Protein AF-A0A2V7HLS7-F1 (afdb_monomer_lite)

pLDDT: mean 84.17, std 11.52, range [52.03, 98.25]

Sequence (167 aa):
EAYRDQQREIRSIQEFIERQLRVAARIQAGPKRGRDFHGRIARKVAKRAKAGRKRLEQMEKIARPRDDVSVRAAFDPARRSGHDVIVAHGISKRYGARTLFADLDLFVRSGNRLAVVGRNGAGKTTLLRVLLGRESPDTGTARLGANVTPGYLAQEHESLDVRRTVL

Foldseek 3Di:
DVLVVVVVVLVVLVVLLVVLQVVLVVLVPDDPDDVPPSVVSSVVSNVSSVVSVVVSVPDDHDDDPDPPDPPPDDDDPDDDFDQWFKFWAQFWADDDPGTLDGGDTDTDGPPDDDDDDDDPPSCPLVVVCCLVVVDPTPDTHMDTGGPHDDDDDDPDCPPPDPPDDSD

Structure (mmCIF, N/CA/C/O backbone):
data_AF-A0A2V7HLS7-F1
#
_entry.id   AF-A0A2V7HLS7-F1
#
loop_
_atom_site.group_PDB
_atom_site.id
_atom_site.type_symbol
_atom_site.label_atom_id
_atom_site.label_alt_id
_atom_site.label_comp_id
_atom_site.label_asym_id
_atom_site.label_entity_id
_atom_site.label_seq_id
_atom_site.pdbx_PDB_ins_code
_atom_site.Cartn_x
_atom_site.Cartn_y
_atom_site.Cartn_z
_atom_site.occupancy
_atom_site.B_iso_or_equiv
_atom_site.auth_seq_id
_atom_site.auth_comp_id
_atom_site.auth_asym_id
_atom_site.auth_atom_id
_atom_site.pdbx_PDB_model_num
ATOM 1 N N . GLU A 1 1 ? 25.178 9.180 -14.788 1.00 72.50 1 GLU A N 1
ATOM 2 C CA . GLU A 1 1 ? 25.080 10.405 -15.613 1.00 72.50 1 GLU A CA 1
ATOM 3 C C . GLU A 1 1 ? 25.778 10.228 -16.963 1.00 72.50 1 GLU A C 1
ATOM 5 O O . GLU A 1 1 ? 25.077 10.123 -17.962 1.00 72.50 1 GLU A O 1
ATOM 10 N N . ALA A 1 2 ? 27.089 9.959 -16.977 1.00 81.06 2 ALA A N 1
ATOM 11 C CA . ALA A 1 2 ? 27.904 9.748 -18.185 1.00 81.06 2 ALA A CA 1
ATOM 12 C C . ALA A 1 2 ? 27.335 8.774 -19.247 1.00 81.06 2 ALA A C 1
ATOM 14 O O . ALA A 1 2 ? 27.385 9.066 -20.439 1.00 81.06 2 ALA A O 1
ATOM 15 N N . TYR A 1 3 ? 26.729 7.643 -18.851 1.00 81.88 3 TYR A N 1
ATOM 16 C CA . TYR A 1 3 ? 26.088 6.723 -19.809 1.00 81.88 3 TYR A CA 1
ATOM 17 C C . TYR A 1 3 ? 24.926 7.381 -20.571 1.00 81.88 3 TYR A C 1
ATOM 19 O O . TYR A 1 3 ? 24.790 7.199 -21.777 1.00 81.88 3 TYR A O 1
ATOM 27 N N . ARG A 1 4 ? 24.091 8.180 -19.889 1.00 80.88 4 ARG A N 1
ATOM 28 C CA . ARG A 1 4 ? 22.951 8.867 -20.523 1.00 80.88 4 ARG A CA 1
ATOM 29 C C . ARG A 1 4 ? 23.429 9.935 -21.502 1.00 80.88 4 ARG A C 1
ATOM 31 O O . ARG A 1 4 ? 22.819 10.103 -22.555 1.00 80.88 4 ARG A O 1
ATOM 38 N N . ASP A 1 5 ? 24.515 10.623 -21.175 1.00 85.75 5 ASP A N 1
ATOM 39 C CA . ASP A 1 5 ? 25.100 11.649 -22.040 1.00 85.75 5 ASP A CA 1
ATOM 40 C C . ASP A 1 5 ? 25.727 11.032 -23.286 1.00 85.75 5 ASP A C 1
ATOM 42 O O . ASP A 1 5 ? 25.447 11.481 -24.398 1.00 85.75 5 ASP A O 1
ATOM 46 N N . GLN A 1 6 ? 26.432 9.907 -23.134 1.00 83.81 6 GLN A N 1
ATOM 47 C CA . GLN A 1 6 ? 26.934 9.153 -24.277 1.00 83.81 6 GLN A CA 1
ATOM 48 C C . GLN A 1 6 ? 25.799 8.629 -25.173 1.00 83.81 6 GLN A C 1
ATOM 50 O O . GLN A 1 6 ? 25.903 8.696 -26.396 1.00 83.81 6 GLN A O 1
ATOM 55 N N . GLN A 1 7 ? 24.687 8.146 -24.606 1.00 84.31 7 GLN A N 1
ATOM 56 C CA . GLN A 1 7 ? 23.529 7.716 -25.404 1.00 84.31 7 GLN A CA 1
ATOM 57 C C . GLN A 1 7 ? 22.893 8.877 -26.188 1.00 84.31 7 GLN A C 1
ATOM 59 O O . GLN A 1 7 ? 22.445 8.681 -27.319 1.00 84.31 7 GLN A O 1
ATOM 64 N N . ARG A 1 8 ? 22.881 10.093 -25.623 1.00 87.00 8 ARG A N 1
ATOM 65 C CA . ARG A 1 8 ? 22.435 11.306 -26.328 1.00 87.00 8 ARG A CA 1
ATOM 66 C C . ARG A 1 8 ? 23.378 11.674 -27.477 1.00 87.00 8 ARG A C 1
ATOM 68 O O . ARG A 1 8 ? 22.902 12.006 -28.562 1.00 87.00 8 ARG A O 1
ATOM 75 N N . GLU A 1 9 ? 24.690 11.563 -27.275 1.00 86.38 9 GLU A N 1
ATOM 76 C CA . GLU A 1 9 ? 25.682 11.815 -28.328 1.00 86.38 9 GLU A CA 1
ATOM 77 C C . GLU A 1 9 ? 25.613 10.771 -29.454 1.00 86.38 9 GLU A C 1
ATOM 79 O O . GLU A 1 9 ? 25.572 11.130 -30.629 1.00 86.38 9 GLU A O 1
ATOM 84 N N . ILE A 1 10 ? 25.509 9.482 -29.119 1.00 87.81 10 ILE A N 1
ATOM 85 C CA . ILE A 1 10 ? 25.351 8.403 -30.105 1.00 87.81 10 ILE A CA 1
ATOM 86 C C . ILE A 1 10 ? 24.104 8.637 -30.961 1.00 87.81 10 ILE A C 1
ATOM 88 O O . ILE A 1 10 ? 24.175 8.559 -32.191 1.00 87.81 10 ILE A O 1
ATOM 92 N N . ARG A 1 11 ? 22.976 8.972 -30.324 1.00 88.88 11 ARG A N 1
ATOM 93 C CA . ARG A 1 11 ? 21.718 9.248 -31.023 1.00 88.88 11 ARG A CA 1
ATOM 94 C C . ARG A 1 11 ? 21.851 10.438 -31.973 1.00 88.88 11 ARG A C 1
ATOM 96 O O . ARG A 1 11 ? 21.435 10.338 -33.124 1.00 88.88 11 ARG A O 1
ATOM 103 N N . SER A 1 12 ? 22.479 11.532 -31.539 1.00 88.31 12 SER A N 1
ATOM 104 C CA . SER A 1 12 ? 22.644 12.720 -32.387 1.00 88.31 12 SER A CA 1
ATOM 105 C C . SER A 1 12 ? 23.530 12.452 -33.612 1.00 88.31 12 SER A C 1
ATOM 107 O O . SER A 1 12 ? 23.221 12.902 -34.718 1.00 88.31 12 SER A O 1
ATOM 109 N N . ILE A 1 13 ? 24.594 11.655 -33.453 1.00 86.12 13 ILE A N 1
ATOM 110 C CA . ILE A 1 13 ? 25.467 11.236 -34.557 1.00 86.12 13 ILE A CA 1
ATOM 111 C C . ILE A 1 13 ? 24.704 10.337 -35.540 1.00 86.12 13 ILE A C 1
ATOM 113 O O . ILE A 1 13 ? 24.827 10.520 -36.754 1.00 86.12 13 ILE A O 1
ATOM 117 N N . GLN A 1 14 ? 23.892 9.397 -35.048 1.00 87.12 14 GLN A N 1
ATOM 118 C CA . GLN A 1 14 ? 23.062 8.528 -35.889 1.00 87.12 14 GLN A CA 1
ATOM 119 C C . GLN A 1 14 ? 22.029 9.326 -36.694 1.00 87.12 14 GLN A C 1
ATOM 121 O O . GLN A 1 14 ? 21.969 9.187 -37.917 1.00 87.12 14 GLN A O 1
ATOM 126 N N . GLU A 1 15 ? 21.291 10.227 -36.044 1.00 89.31 15 GLU A N 1
ATOM 127 C CA . GLU A 1 15 ? 20.324 11.113 -36.702 1.00 89.31 15 GLU A CA 1
ATOM 128 C C . GLU A 1 15 ? 20.991 12.003 -37.762 1.00 89.31 15 GLU A C 1
ATOM 130 O O . GLU A 1 15 ? 20.442 12.225 -38.848 1.00 89.31 15 GLU A O 1
ATOM 135 N N . PHE A 1 16 ? 22.203 12.497 -37.486 1.00 88.25 16 PHE A N 1
ATOM 136 C CA . PHE A 1 16 ? 22.990 13.251 -38.456 1.00 88.25 16 PHE A CA 1
ATOM 137 C C . PHE A 1 16 ? 23.354 12.400 -39.682 1.00 88.25 16 PHE A C 1
ATOM 139 O O . PHE A 1 16 ? 23.167 12.855 -40.815 1.00 88.25 16 PHE A O 1
ATOM 146 N N . ILE A 1 17 ? 23.840 11.170 -39.482 1.00 87.12 17 ILE A N 1
ATOM 147 C CA . ILE A 1 17 ? 24.188 10.240 -40.567 1.00 87.12 17 ILE A CA 1
ATOM 148 C C . ILE A 1 17 ? 22.960 9.946 -41.430 1.00 87.12 17 ILE A C 1
ATOM 150 O O . ILE A 1 17 ? 23.030 10.088 -42.654 1.00 87.12 17 ILE A O 1
ATOM 154 N N . GLU A 1 18 ? 21.831 9.592 -40.814 1.00 86.19 18 GLU A N 1
ATOM 155 C CA . GLU A 1 18 ? 20.581 9.315 -41.527 1.00 86.19 18 GLU A CA 1
ATOM 156 C C . GLU A 1 18 ? 20.105 10.521 -42.336 1.00 86.19 18 GLU A C 1
ATOM 158 O O . GLU A 1 18 ? 19.736 10.388 -43.507 1.00 86.19 18 GLU A O 1
ATOM 163 N N . ARG A 1 19 ? 20.176 11.723 -41.751 1.00 87.50 19 ARG A N 1
ATOM 164 C CA . ARG A 1 19 ? 19.826 12.969 -42.439 1.00 87.50 19 ARG A CA 1
ATOM 165 C C . ARG A 1 19 ? 20.703 13.190 -43.670 1.00 87.50 19 ARG A C 1
ATOM 167 O O . ARG A 1 19 ? 20.176 13.515 -44.733 1.00 87.50 19 ARG A O 1
ATOM 174 N N . GLN A 1 20 ? 22.018 12.994 -43.556 1.00 84.88 20 GLN A N 1
ATOM 175 C CA . GLN A 1 20 ? 22.932 13.134 -44.694 1.00 84.88 20 GLN A CA 1
ATOM 176 C C . GLN A 1 20 ? 22.648 12.083 -45.780 1.00 84.88 20 GLN A C 1
ATOM 178 O O . GLN A 1 20 ? 22.580 12.431 -46.958 1.00 84.88 20 GLN A O 1
ATOM 183 N N . LEU A 1 21 ? 22.417 10.819 -45.416 1.00 84.00 21 LEU A N 1
ATOM 184 C CA . LEU A 1 21 ? 22.099 9.760 -46.383 1.00 84.00 21 LEU A CA 1
ATOM 185 C C . LEU A 1 21 ? 20.786 10.031 -47.125 1.00 84.00 21 LEU A C 1
ATOM 187 O O . LEU A 1 21 ? 20.734 9.904 -48.348 1.00 84.00 21 LEU A O 1
ATOM 191 N N . ARG A 1 22 ? 19.749 10.489 -46.414 1.00 86.25 22 ARG A N 1
ATOM 192 C CA . ARG A 1 22 ? 18.462 10.862 -47.015 1.00 86.25 22 ARG A CA 1
ATOM 193 C C . ARG A 1 22 ? 18.611 12.010 -48.015 1.00 86.25 22 ARG A C 1
ATOM 195 O O . ARG A 1 22 ? 18.010 11.974 -49.087 1.00 86.25 22 ARG A O 1
ATOM 202 N N . VAL A 1 23 ? 19.426 13.016 -47.691 1.00 83.94 23 VAL A N 1
ATOM 203 C CA . VAL A 1 23 ? 19.735 14.126 -48.607 1.00 83.94 23 VAL A CA 1
ATOM 204 C C . VAL A 1 23 ? 20.501 13.627 -49.835 1.00 83.94 23 VAL A C 1
ATOM 206 O O . VAL A 1 23 ? 20.139 13.979 -50.954 1.00 83.94 23 VAL A O 1
ATOM 209 N N . ALA A 1 24 ? 21.510 12.769 -49.657 1.00 80.44 24 ALA A N 1
ATOM 210 C CA . ALA A 1 24 ? 22.265 12.202 -50.774 1.00 80.44 24 ALA A CA 1
ATOM 211 C C . ALA A 1 24 ? 21.373 11.379 -51.723 1.00 80.44 24 ALA A C 1
ATOM 213 O O . ALA A 1 24 ? 21.471 11.548 -52.938 1.00 80.44 24 ALA A O 1
ATOM 214 N N . ALA A 1 25 ? 20.471 10.555 -51.181 1.00 82.25 25 ALA A N 1
ATOM 215 C CA . ALA A 1 25 ? 19.521 9.764 -51.964 1.00 82.25 25 ALA A CA 1
ATOM 216 C C . ALA A 1 25 ? 18.550 10.648 -52.768 1.00 82.25 25 ALA A C 1
ATOM 218 O O . ALA A 1 25 ? 18.336 10.411 -53.955 1.00 82.25 25 ALA A O 1
ATOM 219 N N . ARG A 1 26 ? 18.023 11.722 -52.160 1.00 82.50 26 ARG A N 1
ATOM 220 C CA . ARG A 1 26 ? 17.156 12.693 -52.857 1.00 82.50 26 ARG A CA 1
ATOM 221 C C . ARG A 1 26 ? 17.865 13.388 -54.017 1.00 82.50 26 ARG A C 1
ATOM 223 O O . ARG A 1 26 ? 17.276 13.551 -55.078 1.00 82.50 26 ARG A O 1
ATOM 230 N N . ILE A 1 27 ? 19.129 13.769 -53.830 1.00 78.38 27 ILE A N 1
ATOM 231 C CA . ILE A 1 27 ? 19.932 14.419 -54.878 1.00 78.38 27 ILE A CA 1
ATOM 232 C C . ILE A 1 27 ? 20.208 13.455 -56.041 1.00 78.38 27 ILE A C 1
ATOM 234 O O . ILE A 1 27 ? 20.242 13.888 -57.189 1.00 78.38 27 ILE A O 1
ATOM 238 N N . GLN A 1 28 ? 20.375 12.157 -55.767 1.00 70.81 28 GLN A N 1
ATOM 239 C CA . GLN A 1 28 ? 20.548 11.135 -56.808 1.00 70.81 28 GLN A CA 1
ATOM 240 C C . GLN A 1 28 ? 19.257 10.829 -57.583 1.00 70.81 28 GLN A C 1
ATOM 242 O O . GLN 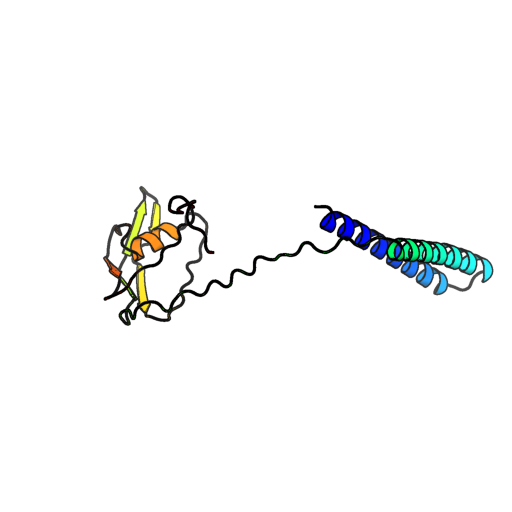A 1 28 ? 19.333 10.516 -58.768 1.00 70.81 28 GLN A O 1
ATOM 247 N N . ALA A 1 29 ? 18.091 10.928 -56.937 1.00 75.50 29 ALA A N 1
ATOM 248 C CA . ALA A 1 29 ? 16.787 10.660 -57.549 1.00 75.50 29 ALA A CA 1
ATOM 249 C C . ALA A 1 29 ? 16.196 11.848 -58.345 1.00 75.50 29 ALA A C 1
ATOM 251 O O . ALA A 1 29 ? 15.177 11.686 -59.012 1.00 75.50 29 ALA A O 1
ATOM 252 N N . GLY A 1 30 ? 16.802 13.040 -58.271 1.00 71.06 30 GLY A N 1
ATOM 253 C CA . GLY A 1 30 ? 16.343 14.245 -58.972 1.00 71.06 30 GLY A CA 1
ATOM 254 C C . GLY A 1 30 ? 16.579 14.230 -60.497 1.00 71.06 30 GLY A C 1
ATOM 255 O O . GLY A 1 30 ? 17.308 13.380 -61.014 1.00 71.06 30 GLY A O 1
ATOM 256 N N . PRO A 1 31 ? 15.980 15.177 -61.248 1.00 65.19 31 PRO A N 1
ATOM 257 C CA . PRO A 1 31 ? 16.081 15.229 -62.706 1.00 65.19 31 PRO A CA 1
ATOM 258 C C . PRO A 1 31 ? 17.539 15.352 -63.172 1.00 65.19 31 PRO A C 1
ATOM 260 O O . PRO A 1 31 ? 18.290 16.207 -62.703 1.00 65.19 31 PRO A O 1
ATOM 263 N N . LYS A 1 32 ? 17.939 14.514 -64.139 1.00 61.03 32 LYS A N 1
ATOM 264 C CA . LYS A 1 32 ? 19.312 14.405 -64.670 1.00 61.03 32 LYS A CA 1
ATOM 265 C C . LYS A 1 32 ? 19.714 15.595 -65.565 1.00 61.03 32 LYS A C 1
ATOM 267 O O . LYS A 1 32 ? 20.166 15.398 -66.690 1.00 61.03 32 LYS A O 1
ATOM 272 N N . ARG A 1 33 ? 19.579 16.840 -65.097 1.00 53.88 33 ARG A N 1
ATOM 273 C CA . ARG A 1 33 ? 20.191 18.014 -65.748 1.00 53.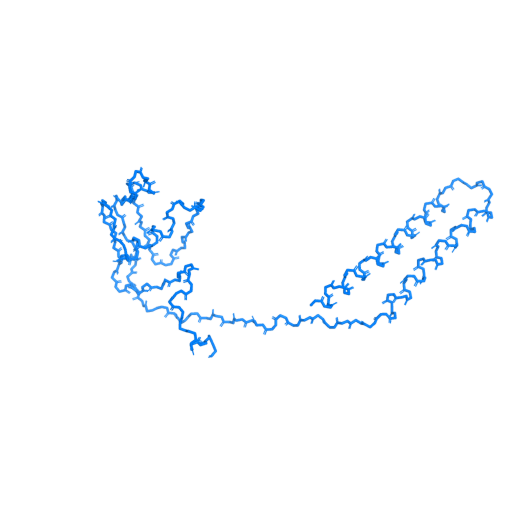88 33 ARG A CA 1
ATOM 274 C C . ARG A 1 33 ? 21.618 18.183 -65.217 1.00 53.88 33 ARG A C 1
ATOM 276 O O . ARG A 1 33 ? 21.820 18.506 -64.050 1.00 53.88 33 ARG A O 1
ATOM 283 N N . GLY A 1 34 ? 22.605 17.904 -66.071 1.00 58.75 34 GLY A N 1
ATOM 284 C CA . GLY A 1 34 ? 24.033 17.975 -65.739 1.00 58.75 34 GLY A CA 1
ATOM 285 C C . GLY A 1 34 ? 24.483 16.853 -64.795 1.00 58.75 34 GLY A C 1
ATOM 286 O O . GLY A 1 34 ? 24.487 17.020 -63.573 1.00 58.75 34 GLY A O 1
ATOM 287 N N . ARG A 1 35 ? 24.893 15.710 -65.369 1.00 56.06 35 ARG A N 1
ATOM 288 C CA . ARG A 1 35 ? 25.389 14.514 -64.648 1.00 56.06 35 ARG A CA 1
ATOM 289 C C . ARG A 1 35 ? 26.490 14.832 -63.622 1.00 56.06 35 ARG A C 1
ATOM 291 O O . ARG A 1 35 ? 26.560 14.186 -62.577 1.00 56.06 35 ARG A O 1
ATOM 298 N N . ASP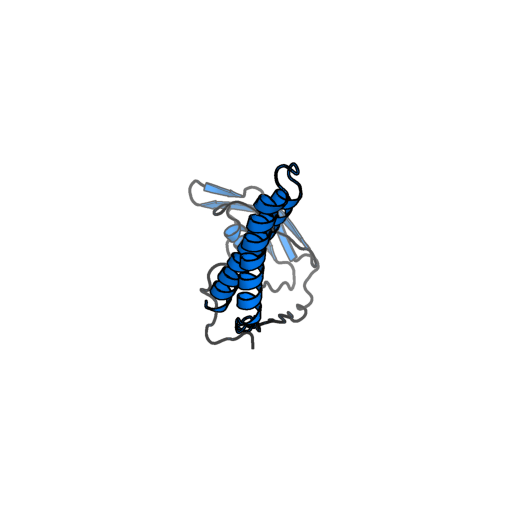 A 1 36 ? 27.299 15.857 -63.876 1.00 67.25 36 ASP A N 1
ATOM 299 C CA . ASP A 1 36 ? 28.511 16.124 -63.098 1.00 67.25 36 ASP A CA 1
ATOM 300 C C . ASP A 1 36 ? 28.280 16.962 -61.836 1.00 67.25 36 ASP A C 1
ATOM 302 O O . ASP A 1 36 ? 28.985 16.782 -60.841 1.00 67.25 36 ASP A O 1
ATOM 306 N N . PHE A 1 37 ? 27.280 17.849 -61.832 1.00 65.88 37 PHE A N 1
ATOM 307 C CA . PHE A 1 37 ? 27.023 18.744 -60.700 1.00 65.88 37 PHE A CA 1
ATOM 308 C C . PHE A 1 37 ? 26.346 18.005 -59.535 1.00 65.88 37 PHE A C 1
ATOM 310 O O . PHE A 1 37 ? 26.875 17.967 -58.420 1.00 65.88 37 PHE A O 1
ATOM 317 N N . HIS A 1 38 ? 25.237 17.314 -59.810 1.00 67.31 38 HIS A N 1
ATOM 318 C CA . HIS A 1 38 ? 24.487 16.543 -58.811 1.00 67.31 38 HIS A CA 1
ATOM 319 C C . HIS A 1 38 ? 25.322 15.392 -58.225 1.00 67.31 38 HIS A C 1
ATOM 321 O O . HIS A 1 38 ? 25.305 15.154 -57.014 1.00 67.31 38 HIS A O 1
ATOM 327 N N . GLY A 1 39 ? 26.155 14.745 -59.050 1.00 72.00 39 GLY A N 1
ATOM 328 C CA . GLY A 1 39 ? 27.081 13.705 -58.600 1.00 72.00 39 GLY A CA 1
ATOM 329 C C . GLY A 1 39 ? 28.192 14.220 -57.675 1.00 72.00 39 GLY A C 1
ATOM 330 O O . GLY A 1 39 ? 28.628 13.502 -56.772 1.00 72.00 39 GLY A O 1
ATOM 331 N N . ARG A 1 40 ? 28.669 15.462 -57.848 1.00 76.75 40 ARG A N 1
ATOM 332 C CA . ARG A 1 40 ? 29.653 16.080 -56.933 1.00 76.75 40 ARG A CA 1
ATOM 333 C C . ARG A 1 40 ? 29.031 16.402 -55.572 1.00 76.75 40 ARG A C 1
ATOM 335 O O . ARG A 1 40 ? 29.653 16.120 -54.546 1.00 76.75 40 ARG A O 1
ATOM 342 N N . ILE A 1 41 ? 27.799 16.917 -55.548 1.00 77.31 41 ILE A N 1
ATOM 343 C CA . ILE A 1 41 ? 27.089 17.223 -54.296 1.00 77.31 41 ILE A CA 1
ATOM 344 C C . ILE A 1 41 ? 26.754 15.933 -53.538 1.00 77.31 41 ILE A C 1
ATOM 346 O O . ILE A 1 41 ? 27.080 15.826 -52.354 1.00 77.31 41 ILE A O 1
ATOM 350 N N . ALA A 1 42 ? 26.204 14.920 -54.216 1.00 75.81 42 ALA A N 1
ATOM 351 C CA . ALA A 1 42 ? 25.896 13.629 -53.599 1.00 75.81 42 ALA A CA 1
ATOM 352 C C . ALA A 1 42 ? 27.145 12.973 -52.978 1.00 75.81 42 ALA A C 1
ATOM 354 O O . ALA A 1 42 ? 27.097 12.510 -51.838 1.00 75.81 42 ALA A O 1
ATOM 355 N N . ARG A 1 43 ? 28.297 13.015 -53.668 1.00 80.88 43 ARG A N 1
ATOM 356 C CA . ARG A 1 43 ? 29.582 12.527 -53.130 1.00 80.88 43 ARG A CA 1
ATOM 357 C C . ARG A 1 43 ? 30.033 13.295 -51.884 1.00 80.88 43 ARG A C 1
ATOM 359 O O . ARG A 1 43 ? 30.499 12.679 -50.926 1.00 80.88 43 ARG A O 1
ATOM 366 N N . LYS A 1 44 ? 29.876 14.623 -51.861 1.00 83.12 44 LYS A N 1
ATOM 367 C CA . LYS A 1 44 ? 30.244 15.466 -50.707 1.00 83.12 44 LYS A CA 1
ATOM 368 C C . LYS A 1 44 ? 29.373 15.165 -49.481 1.00 83.12 44 LYS A C 1
ATOM 370 O O . LYS A 1 44 ? 29.898 15.077 -48.372 1.00 83.12 44 LYS A O 1
ATOM 375 N N . VAL A 1 45 ? 28.072 14.951 -49.679 1.00 81.88 45 VAL A N 1
ATOM 376 C CA . VAL A 1 45 ? 27.120 14.581 -48.616 1.00 81.88 45 VAL A CA 1
ATOM 377 C C . VAL A 1 45 ? 27.382 13.155 -48.109 1.00 81.88 45 VAL A C 1
ATOM 379 O O . VAL A 1 45 ? 27.469 12.935 -46.901 1.00 81.88 45 VAL A O 1
ATOM 382 N N . ALA A 1 46 ? 27.631 12.198 -49.007 1.00 79.19 46 ALA A N 1
ATOM 383 C CA . ALA A 1 46 ? 27.998 10.830 -48.636 1.00 79.19 46 ALA A CA 1
ATOM 384 C C . ALA A 1 46 ? 29.319 10.768 -47.843 1.00 79.19 46 ALA A C 1
ATOM 386 O O . ALA A 1 46 ? 29.431 10.017 -46.872 1.00 79.19 46 ALA A O 1
ATOM 387 N N . LYS A 1 47 ? 30.308 11.608 -48.187 1.00 85.50 47 LYS A N 1
ATOM 388 C CA . LYS A 1 47 ? 31.571 11.722 -47.436 1.00 85.50 47 LYS A CA 1
ATOM 389 C C . LYS A 1 47 ? 31.344 12.181 -45.988 1.00 85.50 47 LYS A C 1
ATOM 391 O O . LYS A 1 47 ? 32.021 11.685 -45.091 1.00 85.50 47 LYS A O 1
ATOM 396 N N . ARG A 1 48 ? 30.372 13.071 -45.742 1.00 81.50 48 ARG A N 1
ATOM 397 C CA . ARG A 1 48 ? 29.990 13.520 -44.386 1.00 81.50 48 ARG A CA 1
ATOM 398 C C . ARG A 1 48 ? 29.323 12.410 -43.573 1.00 81.50 48 ARG A C 1
ATOM 400 O O . ARG A 1 48 ? 29.672 12.228 -42.412 1.00 81.50 48 ARG A O 1
ATOM 407 N N . ALA A 1 49 ? 28.441 11.624 -44.192 1.00 77.25 49 ALA A N 1
ATOM 408 C CA . ALA A 1 49 ? 27.853 10.445 -43.551 1.00 77.25 49 ALA A CA 1
ATOM 409 C C . ALA A 1 49 ? 28.925 9.398 -43.181 1.00 77.25 49 ALA A C 1
ATOM 411 O O . ALA A 1 49 ? 28.906 8.850 -42.080 1.00 77.25 49 ALA A O 1
ATOM 412 N N . LYS A 1 50 ? 29.910 9.170 -44.066 1.00 81.75 50 LYS A N 1
ATOM 413 C CA . LYS A 1 50 ? 31.044 8.264 -43.809 1.00 81.75 50 LYS A CA 1
ATOM 414 C C . LYS A 1 50 ? 31.919 8.735 -42.639 1.00 81.75 50 LYS A C 1
ATOM 416 O O . LYS A 1 50 ? 32.338 7.913 -41.832 1.00 81.75 50 LYS A O 1
ATOM 421 N N . ALA A 1 51 ? 32.162 10.042 -42.518 1.00 84.44 51 ALA A N 1
ATOM 422 C CA . ALA A 1 51 ? 32.892 10.613 -41.384 1.00 84.44 51 ALA A CA 1
ATOM 423 C C . ALA A 1 51 ? 32.136 10.435 -40.053 1.00 84.44 51 ALA A C 1
ATOM 425 O O . ALA A 1 51 ? 32.747 10.060 -39.055 1.00 84.44 51 ALA A O 1
ATOM 426 N N . GLY A 1 52 ? 30.811 10.626 -40.050 1.00 77.56 52 GLY A N 1
ATOM 427 C CA . GLY A 1 52 ? 29.970 10.367 -38.876 1.00 77.56 52 GLY A CA 1
ATOM 428 C C . GLY A 1 52 ? 30.006 8.902 -38.434 1.00 77.56 52 GLY A C 1
ATOM 429 O O . GLY A 1 52 ? 30.162 8.625 -37.248 1.00 77.56 52 GLY A O 1
ATOM 430 N N . ARG A 1 53 ? 29.941 7.959 -39.386 1.00 81.19 53 ARG A N 1
ATOM 431 C CA . ARG A 1 53 ? 30.074 6.518 -39.105 1.00 81.19 53 ARG A CA 1
ATOM 432 C C . ARG A 1 53 ? 31.413 6.173 -38.459 1.00 81.19 53 ARG A C 1
ATOM 434 O O . ARG A 1 53 ? 31.425 5.511 -37.430 1.00 81.19 53 ARG A O 1
ATOM 441 N N . LYS A 1 54 ? 32.520 6.684 -39.009 1.00 86.62 54 LYS A N 1
ATOM 442 C CA . LYS A 1 54 ? 33.862 6.454 -38.453 1.00 86.62 54 LYS A CA 1
ATOM 443 C C . LYS A 1 54 ? 33.994 7.003 -37.028 1.00 86.62 54 LYS A C 1
ATOM 445 O O . LYS A 1 54 ? 34.595 6.352 -36.184 1.00 86.62 54 LYS A O 1
ATOM 450 N N . ARG A 1 55 ? 33.400 8.168 -36.744 1.00 83.56 55 ARG A N 1
ATOM 451 C CA . ARG A 1 55 ? 33.350 8.719 -35.381 1.00 83.56 55 ARG A CA 1
ATOM 452 C C . ARG A 1 55 ? 32.592 7.787 -34.433 1.00 83.56 55 ARG A C 1
ATOM 454 O O . ARG A 1 55 ? 33.086 7.526 -33.349 1.00 83.56 55 ARG A O 1
ATOM 461 N N . LEU A 1 56 ? 31.446 7.249 -34.855 1.00 83.19 56 LEU A N 1
ATOM 462 C CA . LEU A 1 56 ? 30.663 6.305 -34.052 1.00 83.19 56 LEU A CA 1
ATOM 463 C C . LEU A 1 56 ? 31.408 4.981 -33.794 1.00 83.19 56 LEU A C 1
ATOM 465 O O . LEU A 1 56 ? 31.282 4.414 -32.714 1.00 83.19 56 LEU A O 1
ATOM 469 N N . GLU A 1 57 ? 32.177 4.497 -34.772 1.00 84.81 57 GLU A N 1
ATOM 470 C CA . GLU A 1 57 ? 33.005 3.286 -34.650 1.00 84.81 57 GLU A CA 1
ATOM 471 C C . GLU A 1 57 ? 34.194 3.475 -33.699 1.00 84.81 57 GLU A C 1
ATOM 473 O O . GLU A 1 57 ? 34.552 2.547 -32.983 1.00 84.81 57 GLU A O 1
ATOM 478 N N . GLN A 1 58 ? 34.794 4.669 -33.680 1.00 86.31 58 GLN A N 1
ATOM 479 C CA . GLN A 1 58 ? 35.950 4.995 -32.836 1.00 86.31 58 GLN A CA 1
ATOM 480 C C . GLN A 1 58 ? 35.573 5.432 -31.412 1.00 86.31 58 GLN A C 1
ATOM 482 O O . GLN A 1 58 ? 36.460 5.611 -30.583 1.00 86.31 58 GLN A O 1
ATOM 487 N N . MET A 1 59 ? 34.285 5.627 -31.117 1.00 82.44 59 MET A N 1
ATOM 488 C CA . MET A 1 59 ? 33.834 5.987 -29.773 1.00 82.44 59 MET A CA 1
ATOM 489 C C . MET A 1 59 ? 33.969 4.801 -28.813 1.00 82.44 59 MET A C 1
ATOM 491 O O . MET A 1 59 ? 33.373 3.742 -29.018 1.00 82.44 59 MET A O 1
ATOM 495 N N . GLU A 1 60 ? 34.697 5.014 -27.720 1.00 78.12 60 GLU A N 1
ATOM 496 C CA . GLU A 1 60 ? 34.796 4.067 -26.614 1.00 78.12 60 GLU A CA 1
ATOM 497 C C . GLU A 1 60 ? 33.459 4.006 -25.862 1.00 78.12 60 GLU A C 1
ATOM 499 O O . GLU A 1 60 ? 33.003 4.989 -25.277 1.00 78.12 60 GLU A O 1
ATOM 504 N N . LYS A 1 61 ? 32.771 2.863 -25.927 1.00 78.81 61 LYS A N 1
ATOM 505 C CA . LYS A 1 61 ? 31.431 2.704 -25.346 1.00 78.81 61 LYS A CA 1
ATOM 506 C C . LYS A 1 61 ? 31.529 2.512 -23.836 1.00 78.81 61 LYS A C 1
ATOM 508 O O . LYS A 1 61 ? 32.121 1.545 -23.368 1.00 78.81 61 LYS A O 1
ATOM 513 N N . ILE A 1 62 ? 30.872 3.390 -23.086 1.00 83.56 62 ILE A N 1
ATOM 514 C CA . ILE A 1 62 ? 30.710 3.261 -21.642 1.00 83.56 62 ILE A CA 1
ATOM 515 C C . ILE A 1 62 ? 29.749 2.100 -21.387 1.00 83.56 62 ILE A C 1
ATOM 517 O O . ILE A 1 62 ? 28.653 2.037 -21.958 1.00 83.56 62 ILE A O 1
ATOM 521 N N . ALA A 1 63 ? 30.161 1.175 -20.521 1.00 76.81 63 ALA A N 1
ATOM 522 C CA . ALA A 1 63 ? 29.317 0.071 -20.099 1.00 76.81 63 ALA A CA 1
ATOM 523 C C . ALA A 1 63 ? 28.014 0.612 -19.495 1.00 76.81 63 ALA A C 1
ATOM 525 O O . ALA A 1 63 ? 28.016 1.546 -18.689 1.00 76.81 63 ALA A O 1
ATOM 526 N N . ARG A 1 64 ? 26.883 0.020 -19.893 1.00 78.25 64 ARG A N 1
ATOM 527 C CA . ARG A 1 64 ? 25.597 0.324 -19.265 1.00 78.25 64 ARG A CA 1
ATOM 528 C C . ARG A 1 64 ? 25.733 0.087 -17.753 1.00 78.25 64 ARG A C 1
ATOM 530 O O . ARG A 1 64 ? 26.204 -0.991 -17.383 1.00 78.25 64 ARG A O 1
ATOM 537 N N . PRO A 1 65 ? 25.335 1.045 -16.892 1.00 78.50 65 PRO A N 1
ATOM 538 C CA . PRO A 1 65 ? 25.286 0.817 -15.455 1.00 78.50 65 PRO A CA 1
ATOM 539 C C . PRO A 1 65 ? 24.460 -0.440 -15.191 1.00 78.50 65 PRO A C 1
ATOM 541 O O . PRO A 1 65 ? 23.367 -0.575 -15.746 1.00 78.50 65 PRO A O 1
ATOM 544 N N . ARG A 1 66 ? 24.996 -1.384 -14.415 1.00 67.00 66 ARG A N 1
ATOM 545 C CA . ARG A 1 66 ? 24.227 -2.562 -14.022 1.00 67.00 66 ARG A CA 1
ATOM 546 C C . ARG A 1 66 ? 23.135 -2.107 -13.063 1.00 67.00 66 ARG A C 1
ATOM 548 O O . ARG A 1 66 ? 23.440 -1.554 -12.011 1.00 67.00 66 ARG A O 1
ATOM 555 N N . ASP A 1 67 ? 21.883 -2.352 -13.427 1.00 62.41 67 ASP A N 1
ATOM 556 C CA . ASP A 1 67 ? 20.743 -2.230 -12.520 1.00 62.41 67 ASP A CA 1
ATOM 557 C C . ASP A 1 67 ? 20.711 -3.481 -11.607 1.00 62.41 67 ASP A C 1
ATOM 559 O O . ASP A 1 67 ? 19.716 -4.199 -11.549 1.00 62.41 67 ASP A O 1
ATOM 563 N N . ASP A 1 68 ? 21.828 -3.815 -10.946 1.00 56.88 68 ASP A N 1
ATOM 564 C CA . ASP A 1 68 ? 21.959 -5.052 -10.162 1.00 56.88 68 ASP A CA 1
ATOM 565 C C . ASP A 1 68 ? 21.432 -4.842 -8.740 1.00 56.88 68 ASP A C 1
ATOM 567 O O . ASP A 1 68 ? 22.162 -4.905 -7.756 1.00 56.88 68 ASP A O 1
ATOM 571 N N . VAL A 1 69 ? 20.125 -4.620 -8.631 1.00 59.91 69 VAL A N 1
ATOM 572 C CA . VAL A 1 69 ? 19.384 -5.048 -7.444 1.00 59.91 69 VAL A CA 1
ATOM 573 C C . VAL A 1 69 ? 18.102 -5.720 -7.916 1.00 59.91 69 VAL A C 1
ATOM 575 O O . VAL A 1 69 ? 17.009 -5.159 -7.865 1.00 59.91 69 VAL A O 1
ATOM 578 N N . SER A 1 70 ? 18.219 -6.959 -8.399 1.00 57.94 70 SER A N 1
ATOM 579 C CA . SER A 1 70 ? 17.045 -7.820 -8.501 1.00 57.94 70 SER A CA 1
ATOM 580 C C . SER A 1 70 ? 16.683 -8.285 -7.091 1.00 57.94 70 SER A C 1
ATOM 582 O O . SER A 1 70 ? 17.195 -9.298 -6.610 1.00 57.94 70 SER A O 1
ATOM 584 N N . VAL A 1 71 ? 15.820 -7.539 -6.402 1.00 62.62 71 VAL A N 1
ATOM 585 C CA . VAL A 1 71 ? 15.245 -8.012 -5.141 1.00 62.62 71 VAL A CA 1
ATOM 586 C C . VAL A 1 71 ? 14.298 -9.161 -5.478 1.00 62.62 71 VAL A C 1
ATOM 588 O O . VAL A 1 71 ? 13.187 -8.947 -5.964 1.00 62.62 71 VAL A O 1
ATOM 591 N N . ARG A 1 72 ? 14.727 -10.402 -5.235 1.00 64.38 72 ARG A N 1
ATOM 592 C CA . ARG A 1 72 ? 13.804 -11.540 -5.173 1.00 64.38 72 ARG A CA 1
ATOM 593 C C . ARG A 1 72 ? 13.088 -11.483 -3.828 1.00 64.38 72 ARG A C 1
ATOM 595 O O . ARG A 1 72 ? 13.480 -12.154 -2.884 1.00 64.38 72 ARG A O 1
ATOM 602 N N . ALA A 1 73 ? 12.059 -10.647 -3.743 1.00 65.44 73 ALA A N 1
ATOM 603 C CA . ALA A 1 73 ? 11.171 -10.618 -2.590 1.00 65.44 73 ALA A CA 1
ATOM 604 C C . ALA A 1 73 ? 10.195 -11.795 -2.700 1.00 65.44 73 ALA A C 1
ATOM 606 O O . ALA A 1 73 ? 9.163 -11.703 -3.366 1.00 65.44 73 ALA A O 1
ATOM 607 N N . ALA A 1 74 ? 10.547 -12.922 -2.086 1.00 68.25 74 ALA A N 1
ATOM 608 C CA . ALA A 1 74 ? 9.580 -13.958 -1.768 1.00 68.25 74 ALA A CA 1
ATOM 609 C C . ALA A 1 74 ? 9.022 -13.649 -0.378 1.00 68.25 74 ALA A C 1
ATOM 611 O O . ALA A 1 74 ? 9.779 -13.491 0.576 1.00 68.25 74 ALA A O 1
ATOM 612 N N . PHE A 1 75 ? 7.703 -13.529 -0.270 1.00 71.81 75 PHE A N 1
ATOM 613 C CA . PHE A 1 75 ? 7.058 -13.560 1.034 1.00 71.81 75 PHE A CA 1
ATOM 614 C C . PHE A 1 75 ? 6.898 -15.021 1.427 1.00 71.81 75 PHE A C 1
ATOM 616 O O . PHE A 1 75 ? 6.408 -15.816 0.617 1.00 71.81 75 PHE A O 1
ATOM 623 N N . ASP A 1 76 ? 7.281 -15.364 2.655 1.00 73.38 76 ASP A N 1
ATOM 624 C CA . ASP A 1 76 ? 6.927 -16.665 3.209 1.00 73.38 76 ASP A CA 1
ATOM 625 C C . ASP A 1 76 ? 5.407 -16.853 3.111 1.00 73.38 76 ASP A C 1
ATOM 627 O O . ASP A 1 76 ? 4.651 -15.892 3.323 1.00 73.38 76 ASP A O 1
ATOM 631 N N . PRO A 1 77 ? 4.930 -18.061 2.763 1.00 69.56 77 PRO A N 1
ATOM 632 C CA . PRO A 1 77 ? 3.505 -18.319 2.682 1.00 69.56 77 PRO A CA 1
ATOM 633 C C . PRO A 1 77 ? 2.862 -17.960 4.021 1.00 69.56 77 PRO A C 1
ATOM 635 O O . PRO A 1 77 ? 3.223 -18.493 5.072 1.00 69.56 77 PRO A O 1
ATOM 638 N N . ALA A 1 78 ? 1.924 -17.011 3.975 1.00 70.75 78 ALA A N 1
ATOM 639 C CA . ALA A 1 78 ? 1.240 -16.534 5.163 1.00 70.75 78 ALA A CA 1
ATOM 640 C C . ALA A 1 78 ? 0.599 -17.713 5.907 1.00 70.75 78 ALA A C 1
ATOM 642 O O . ALA A 1 78 ? 0.081 -18.651 5.291 1.00 70.75 78 ALA A O 1
ATOM 643 N N . ARG A 1 79 ? 0.611 -17.657 7.245 1.00 76.69 79 ARG A N 1
ATOM 644 C CA . ARG A 1 79 ? -0.123 -18.622 8.073 1.00 76.69 79 ARG A CA 1
ATOM 645 C C . ARG A 1 79 ? -1.569 -18.713 7.582 1.00 76.69 79 ARG A C 1
ATOM 647 O O . ARG A 1 79 ? -2.161 -17.705 7.199 1.00 76.69 79 ARG A O 1
ATOM 654 N N . ARG A 1 80 ? -2.138 -19.921 7.599 1.00 79.31 80 ARG A N 1
ATOM 655 C CA . ARG A 1 80 ? -3.500 -20.164 7.112 1.00 79.31 80 ARG A CA 1
ATOM 656 C C . ARG A 1 80 ? -4.497 -19.304 7.900 1.00 79.31 80 ARG A C 1
ATOM 658 O O . ARG A 1 80 ? -4.743 -19.571 9.074 1.00 79.31 80 ARG A O 1
ATOM 665 N N . SER A 1 81 ? -5.064 -18.292 7.250 1.00 86.19 81 SER A N 1
ATOM 666 C CA . SER A 1 81 ? -6.157 -17.490 7.800 1.00 86.19 81 SER A CA 1
ATOM 667 C C . SER A 1 81 ? -7.510 -18.147 7.529 1.00 86.19 81 SER A C 1
ATOM 669 O O . SER A 1 81 ? -7.622 -19.071 6.716 1.00 86.19 81 SER A O 1
ATOM 671 N N . GLY A 1 82 ? -8.561 -17.630 8.168 1.00 87.88 82 GLY A N 1
ATOM 672 C CA . GLY A 1 82 ? -9.934 -17.912 7.765 1.00 87.88 82 GLY A CA 1
ATOM 673 C C . GLY A 1 82 ? -10.210 -17.531 6.304 1.00 87.88 82 GLY A C 1
ATOM 674 O O . GLY A 1 82 ? -9.453 -16.785 5.675 1.00 87.88 82 GLY A O 1
ATOM 675 N N . HIS A 1 83 ? -11.303 -18.074 5.763 1.00 92.19 83 HIS A N 1
ATOM 676 C CA . HIS A 1 83 ? -11.746 -17.790 4.397 1.00 92.19 83 HIS A CA 1
ATOM 677 C C . HIS A 1 83 ? -12.208 -16.339 4.230 1.00 92.19 83 HIS A C 1
ATOM 679 O O . HIS A 1 83 ? -11.952 -15.724 3.198 1.00 92.19 83 HIS A O 1
ATOM 685 N N . ASP A 1 84 ? -12.846 -15.788 5.257 1.00 94.88 84 ASP A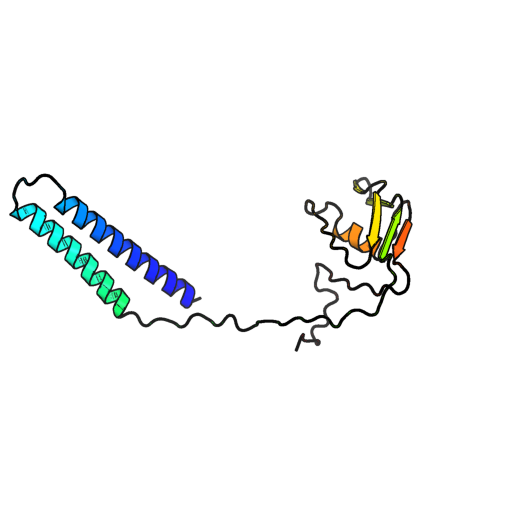 N 1
ATOM 686 C CA . ASP A 1 84 ? -13.254 -14.391 5.298 1.00 94.88 84 ASP A CA 1
ATOM 687 C C . ASP A 1 84 ? -12.118 -13.584 5.927 1.00 94.88 84 ASP A C 1
ATOM 689 O O . ASP A 1 84 ? -11.626 -13.942 6.996 1.00 94.88 84 ASP A O 1
ATOM 693 N N . VAL A 1 85 ? -11.669 -12.531 5.246 1.00 95.31 85 VAL A N 1
ATOM 694 C CA . VAL A 1 85 ? -10.472 -11.760 5.616 1.00 95.31 85 VAL A CA 1
ATOM 695 C C . VAL A 1 85 ? -10.851 -10.388 6.152 1.00 95.31 85 VAL A C 1
ATOM 697 O O . VAL A 1 85 ? -10.373 -10.000 7.215 1.00 95.31 85 VAL A O 1
ATOM 700 N N . ILE A 1 86 ? -11.730 -9.673 5.448 1.00 96.56 86 ILE A N 1
ATOM 701 C CA . ILE A 1 86 ? -12.287 -8.384 5.875 1.00 96.56 86 ILE A CA 1
ATOM 702 C C . ILE A 1 86 ? -13.798 -8.447 5.706 1.00 96.56 86 ILE A C 1
ATOM 704 O O . ILE A 1 86 ? -14.291 -8.859 4.655 1.00 96.56 86 ILE A O 1
ATOM 708 N N . VAL A 1 87 ? -14.515 -8.008 6.734 1.00 97.12 87 VAL A N 1
ATOM 709 C CA . VAL A 1 87 ? -15.967 -7.847 6.713 1.00 97.12 87 VAL A CA 1
ATOM 710 C C . VAL A 1 87 ? -16.285 -6.440 7.193 1.00 97.12 87 VAL A C 1
ATOM 712 O O . VAL A 1 87 ? -16.033 -6.114 8.354 1.00 97.12 87 VAL A O 1
ATOM 715 N N . ALA A 1 88 ? -16.800 -5.606 6.296 1.00 97.94 88 ALA A N 1
ATOM 716 C CA . ALA A 1 88 ? -17.249 -4.257 6.585 1.00 97.94 88 ALA A CA 1
ATOM 717 C C . ALA A 1 88 ? -18.711 -4.093 6.170 1.00 97.94 88 ALA A C 1
ATOM 719 O O . ALA A 1 88 ? -19.080 -4.485 5.062 1.00 97.94 88 ALA A O 1
ATOM 720 N N . HIS A 1 89 ? -19.504 -3.516 7.068 1.00 98.25 89 HIS A N 1
ATOM 721 C CA . HIS A 1 89 ? -20.929 -3.292 6.886 1.00 98.25 89 HIS A CA 1
ATOM 722 C C . HIS A 1 89 ? -21.303 -1.842 7.161 1.00 98.25 89 HIS A C 1
ATOM 724 O O . HIS A 1 89 ? -21.040 -1.357 8.268 1.00 98.25 89 HIS A O 1
ATOM 730 N N . GLY A 1 90 ? -21.904 -1.183 6.169 1.00 97.88 90 GLY A N 1
ATOM 731 C CA . GLY A 1 90 ? -22.413 0.188 6.250 1.00 97.88 90 GLY A CA 1
ATOM 732 C C . GLY A 1 90 ? -21.399 1.206 6.776 1.00 97.88 90 GLY A C 1
ATOM 733 O O . GLY A 1 90 ? -21.762 2.098 7.546 1.00 97.88 90 GLY A O 1
ATOM 734 N N . ILE A 1 91 ? -20.106 1.058 6.456 1.00 98.25 91 ILE A N 1
ATOM 735 C CA . ILE A 1 91 ? -19.086 1.931 7.043 1.00 98.25 91 ILE A CA 1
ATOM 736 C C . ILE A 1 91 ? -19.113 3.321 6.417 1.00 98.25 91 ILE A C 1
ATOM 738 O O . ILE A 1 91 ? -19.097 3.479 5.196 1.00 98.25 91 ILE A O 1
ATOM 742 N N . SER A 1 92 ? -19.066 4.341 7.270 1.00 97.94 92 SER A N 1
ATOM 743 C CA . SER A 1 92 ? -18.905 5.735 6.843 1.00 97.94 92 SER A CA 1
ATOM 744 C C . SER A 1 92 ? -17.766 6.410 7.589 1.00 97.94 92 SER A C 1
ATOM 746 O O . SER A 1 92 ? -17.499 6.095 8.750 1.00 97.94 92 SER A O 1
ATOM 748 N N . LYS A 1 93 ? -17.112 7.373 6.936 1.00 97.69 93 LYS A N 1
ATOM 749 C CA . LYS A 1 93 ? -16.085 8.207 7.560 1.00 97.69 93 LYS A CA 1
ATOM 750 C C . LYS A 1 93 ? -16.128 9.635 7.039 1.00 97.69 93 LYS A C 1
ATOM 752 O O . LYS A 1 93 ? -16.145 9.870 5.827 1.00 97.69 93 LYS A O 1
ATOM 757 N N . ARG A 1 94 ? -16.074 10.591 7.960 1.00 96.44 94 ARG A N 1
ATOM 758 C CA . ARG A 1 94 ? -15.985 12.025 7.698 1.00 96.44 94 ARG A CA 1
ATOM 759 C C . ARG A 1 94 ? -14.921 12.678 8.575 1.00 96.44 94 ARG A C 1
ATOM 761 O O . ARG A 1 94 ? -14.665 12.254 9.696 1.00 96.44 94 ARG A O 1
ATOM 768 N N . TYR A 1 95 ? -14.341 13.760 8.073 1.00 95.06 95 TYR A N 1
ATOM 769 C CA . TYR A 1 95 ? -13.534 14.679 8.872 1.00 95.06 95 TYR A CA 1
ATOM 770 C C . TYR A 1 95 ? -14.109 16.086 8.736 1.00 95.06 95 TYR A C 1
ATOM 772 O O . TYR A 1 95 ? -14.151 16.651 7.639 1.00 95.06 95 TYR A O 1
ATOM 780 N N . GLY A 1 96 ? -14.582 16.644 9.851 1.00 92.44 96 GLY A N 1
ATOM 781 C CA . GLY A 1 96 ? -15.324 17.904 9.853 1.00 92.44 96 GLY A CA 1
ATOM 782 C C . GLY A 1 96 ? -16.541 17.832 8.925 1.00 92.44 96 GLY A C 1
ATOM 783 O O . GLY A 1 96 ? -17.389 16.952 9.069 1.00 92.44 96 GLY A O 1
ATOM 784 N N . ALA A 1 97 ? -16.601 18.743 7.951 1.00 92.56 97 ALA A N 1
ATOM 785 C CA . ALA A 1 97 ? -17.671 18.804 6.953 1.00 92.56 97 ALA A CA 1
ATOM 786 C C . ALA A 1 97 ? -17.459 17.875 5.740 1.00 92.56 97 ALA A C 1
ATOM 788 O O . ALA A 1 97 ? -18.334 17.776 4.883 1.00 92.56 97 ALA A O 1
ATOM 789 N N . ARG A 1 98 ? -16.300 17.211 5.622 1.00 94.38 98 ARG A N 1
ATOM 790 C CA . ARG A 1 98 ? -15.961 16.404 4.445 1.00 94.38 98 ARG A CA 1
ATOM 791 C C . ARG A 1 98 ? -16.220 14.924 4.691 1.00 94.38 98 ARG A C 1
ATOM 793 O O . ARG A 1 98 ? -15.508 14.291 5.468 1.00 94.38 98 ARG A O 1
ATOM 800 N N . THR A 1 99 ? -17.157 14.356 3.942 1.00 95.56 99 THR A N 1
ATOM 801 C CA . THR A 1 99 ? -17.367 12.905 3.860 1.00 95.56 99 THR A CA 1
ATOM 802 C C . THR A 1 99 ? -16.341 12.278 2.919 1.00 95.56 99 THR A C 1
ATOM 804 O O . THR A 1 99 ? -16.167 12.736 1.790 1.00 95.56 99 THR A O 1
ATOM 807 N N . LEU A 1 100 ? -15.634 11.248 3.388 1.00 96.25 100 LEU A N 1
ATOM 808 C CA . LEU A 1 100 ? -14.684 10.483 2.577 1.00 96.25 100 LEU A CA 1
ATOM 809 C C . LEU A 1 100 ? -15.365 9.303 1.886 1.00 96.25 100 LEU A C 1
ATOM 811 O O . LEU A 1 100 ? -15.148 9.075 0.701 1.00 96.25 100 LEU A O 1
ATOM 815 N N . PHE A 1 101 ? -16.188 8.575 2.635 1.00 96.38 101 PHE A N 1
ATOM 816 C CA . PHE A 1 101 ? -17.047 7.498 2.154 1.00 96.38 101 PHE A CA 1
ATOM 817 C C . PHE A 1 101 ? -18.246 7.362 3.095 1.00 96.38 101 PHE A C 1
ATOM 819 O O . PHE A 1 101 ? -18.152 7.717 4.274 1.00 96.38 101 PHE A O 1
ATOM 826 N N . ALA A 1 102 ? -19.369 6.884 2.567 1.00 97.06 102 ALA A N 1
ATOM 827 C CA . ALA A 1 102 ? -20.607 6.689 3.307 1.00 97.06 102 ALA A CA 1
ATOM 828 C C . ALA A 1 102 ? -21.270 5.381 2.884 1.00 97.06 102 ALA A C 1
ATOM 830 O O . ALA A 1 102 ? -21.223 5.049 1.700 1.00 97.06 102 ALA A O 1
ATOM 831 N N . ASP A 1 103 ? -21.862 4.692 3.858 1.00 97.69 103 ASP A N 1
ATOM 832 C CA . ASP A 1 103 ? -22.650 3.468 3.688 1.00 97.69 103 ASP A CA 1
ATOM 833 C C . ASP A 1 103 ? -21.970 2.415 2.796 1.00 97.69 103 ASP A C 1
ATOM 835 O O . ASP A 1 103 ? -22.520 1.921 1.815 1.00 97.69 103 ASP A O 1
ATOM 839 N N . LEU A 1 104 ? -20.698 2.134 3.091 1.00 97.44 104 LEU A N 1
ATOM 840 C CA . LEU A 1 104 ? -19.892 1.210 2.303 1.00 97.44 104 LEU A CA 1
ATOM 841 C C . LEU A 1 104 ? -19.922 -0.192 2.915 1.00 97.44 104 LEU A C 1
ATOM 843 O O . LEU A 1 104 ? -19.455 -0.406 4.034 1.00 97.44 104 LEU A O 1
ATOM 847 N N . ASP A 1 105 ? -20.396 -1.161 2.140 1.00 97.75 105 ASP A N 1
ATOM 848 C CA . ASP A 1 105 ? -20.231 -2.585 2.420 1.00 97.75 105 ASP A CA 1
ATOM 849 C C . ASP A 1 105 ? -19.020 -3.134 1.660 1.00 97.75 105 ASP A C 1
ATOM 851 O O . ASP A 1 105 ? -18.836 -2.880 0.466 1.00 97.75 105 ASP A O 1
ATOM 855 N N . LEU A 1 106 ? -18.182 -3.915 2.340 1.00 97.00 106 LEU A N 1
ATOM 856 C CA . LEU A 1 106 ? -17.052 -4.589 1.709 1.00 97.00 106 LEU A CA 1
ATOM 857 C C . LEU A 1 106 ? -16.796 -5.944 2.352 1.00 97.00 106 LEU A C 1
ATOM 859 O O . LEU A 1 106 ? -16.567 -6.055 3.554 1.00 97.00 106 LEU A O 1
ATOM 863 N N . PHE A 1 107 ? -16.731 -6.971 1.516 1.00 96.88 107 PHE A N 1
ATOM 864 C CA . PHE A 1 107 ? -16.408 -8.323 1.937 1.00 96.88 107 PHE A CA 1
ATOM 865 C C . PHE A 1 107 ? -15.238 -8.856 1.117 1.00 96.88 107 PHE A C 1
ATOM 867 O O . PHE A 1 107 ? -15.315 -8.943 -0.108 1.00 96.88 107 PHE A O 1
ATOM 874 N N . VAL A 1 108 ? -14.139 -9.194 1.792 1.00 95.81 108 VAL A N 1
ATOM 875 C CA . VAL A 1 108 ? -12.912 -9.691 1.159 1.00 95.81 108 VAL A CA 1
ATOM 876 C C . VAL A 1 108 ? -12.622 -11.087 1.670 1.00 95.81 108 VAL A C 1
ATOM 878 O O . VAL A 1 108 ? -12.567 -11.316 2.880 1.00 95.81 108 VAL A O 1
ATOM 881 N N . ARG A 1 109 ? -12.392 -12.011 0.740 1.00 94.62 109 ARG A N 1
ATOM 882 C CA . ARG A 1 109 ? -12.056 -13.406 1.023 1.00 94.62 109 ARG A CA 1
ATOM 883 C C . ARG A 1 109 ? -10.594 -13.705 0.718 1.00 94.62 109 ARG A C 1
ATOM 885 O O . ARG A 1 109 ? -9.923 -12.975 -0.013 1.00 94.62 109 ARG A O 1
ATOM 892 N N . SER A 1 110 ? -10.099 -14.801 1.277 1.00 91.81 110 SER A N 1
ATOM 893 C CA . SER A 1 110 ? -8.742 -15.278 1.022 1.00 91.81 110 SER A CA 1
ATOM 894 C C . SER A 1 110 ? -8.514 -15.495 -0.479 1.00 91.81 110 SER A C 1
ATOM 896 O O . SER A 1 110 ? -9.393 -15.969 -1.198 1.00 91.81 110 SER A O 1
ATOM 898 N N . GLY A 1 111 ? -7.343 -15.086 -0.973 1.00 89.62 111 GLY A N 1
ATOM 899 C CA . GLY A 1 111 ? -6.988 -15.136 -2.395 1.00 89.62 111 GLY A CA 1
ATOM 900 C C . GLY A 1 111 ? -7.552 -13.997 -3.254 1.00 89.62 111 GLY A C 1
ATOM 901 O O . GLY A 1 111 ? -7.161 -13.867 -4.414 1.00 89.62 111 GLY A O 1
ATOM 902 N N . ASN A 1 112 ? -8.429 -13.141 -2.718 1.00 93.31 112 ASN A N 1
ATOM 903 C CA . ASN A 1 112 ? -8.894 -11.961 -3.446 1.00 93.31 112 ASN A CA 1
ATOM 904 C C . ASN A 1 112 ? -7.765 -10.939 -3.622 1.00 93.31 112 ASN A C 1
ATOM 906 O O . ASN A 1 112 ? -6.923 -10.742 -2.746 1.00 93.31 112 ASN A O 1
ATOM 910 N N . ARG A 1 113 ? -7.784 -10.248 -4.764 1.00 93.50 113 ARG A N 1
ATOM 911 C CA . ARG A 1 113 ? -6.922 -9.100 -5.048 1.00 93.50 113 ARG A CA 1
ATOM 912 C C . ARG A 1 113 ? -7.813 -7.888 -5.257 1.00 93.50 113 ARG A C 1
ATOM 914 O O . ARG A 1 113 ? -8.633 -7.885 -6.169 1.00 93.50 113 ARG A O 1
ATOM 921 N N . LEU A 1 114 ? -7.651 -6.881 -4.408 1.00 92.62 114 LEU A N 1
ATOM 922 C CA . LEU A 1 114 ? -8.451 -5.663 -4.434 1.00 92.62 114 LEU A CA 1
ATOM 923 C C . LEU A 1 114 ? -7.543 -4.461 -4.697 1.00 92.62 114 LEU A C 1
ATOM 925 O O . LEU A 1 114 ? -6.505 -4.313 -4.055 1.00 92.62 114 LEU A O 1
ATOM 929 N N . ALA A 1 115 ? -7.951 -3.595 -5.621 1.00 94.50 115 ALA A N 1
ATOM 930 C CA . ALA A 1 115 ? -7.289 -2.326 -5.886 1.00 94.50 115 ALA A CA 1
ATOM 931 C C . ALA A 1 115 ? -8.224 -1.172 -5.512 1.00 94.50 115 ALA A C 1
ATOM 933 O O . ALA A 1 115 ? -9.342 -1.085 -6.015 1.00 94.50 115 ALA A O 1
ATOM 934 N N . VAL A 1 116 ? -7.754 -0.269 -4.650 1.00 92.94 116 VAL A N 1
ATOM 935 C CA . VAL A 1 116 ? -8.479 0.958 -4.295 1.00 92.94 116 VAL A CA 1
ATOM 936 C C . VAL A 1 116 ? -7.921 2.107 -5.126 1.00 92.94 116 VAL A C 1
ATOM 938 O O . VAL A 1 116 ? -6.778 2.528 -4.943 1.00 92.94 116 VAL A O 1
ATOM 941 N N . VAL A 1 117 ? -8.737 2.633 -6.035 1.00 94.06 117 VAL A N 1
ATOM 942 C CA . VAL A 1 117 ? -8.370 3.723 -6.947 1.00 94.06 117 VAL A CA 1
ATOM 943 C C . VAL A 1 117 ? -9.164 4.985 -6.629 1.00 94.06 117 VAL A C 1
ATOM 945 O O . VAL A 1 117 ? -10.276 4.933 -6.117 1.00 94.06 117 VAL A O 1
ATOM 948 N N . GLY A 1 118 ? -8.576 6.146 -6.903 1.00 92.69 118 GLY A N 1
ATOM 949 C CA . GLY A 1 118 ? -9.216 7.434 -6.652 1.00 92.69 118 GLY A CA 1
ATOM 950 C C . GLY A 1 118 ? -8.203 8.565 -6.551 1.00 92.69 118 GLY A C 1
ATOM 951 O O . GLY A 1 118 ? -7.000 8.329 -6.405 1.00 92.69 118 GLY A O 1
ATOM 952 N N . ARG A 1 119 ? -8.681 9.809 -6.596 1.00 93.50 119 ARG A N 1
ATOM 953 C CA . ARG A 1 119 ? -7.833 11.009 -6.499 1.00 93.50 119 ARG A CA 1
ATOM 954 C C . ARG A 1 119 ? -7.112 11.088 -5.146 1.00 93.50 119 ARG A C 1
ATOM 956 O O . ARG A 1 119 ? -7.485 10.429 -4.167 1.00 93.50 119 ARG A O 1
ATOM 963 N N . ASN A 1 120 ? -6.054 11.891 -5.073 1.00 90.62 120 ASN A N 1
ATOM 964 C CA . ASN A 1 120 ? -5.408 12.193 -3.794 1.00 90.62 120 ASN A CA 1
ATOM 965 C C . ASN A 1 120 ? -6.405 12.890 -2.857 1.00 90.62 120 ASN A C 1
ATOM 967 O O . ASN A 1 120 ? -7.227 13.692 -3.296 1.00 90.62 120 A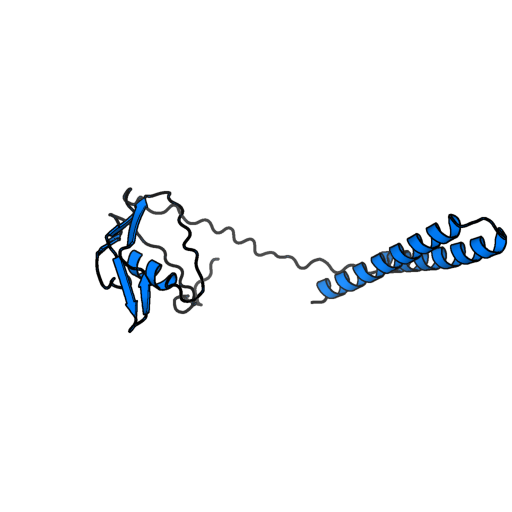SN A O 1
ATOM 971 N N . GLY A 1 121 ? -6.385 12.511 -1.578 1.00 87.38 121 GLY A N 1
ATOM 972 C CA . GLY A 1 121 ? -7.358 12.989 -0.593 1.00 87.38 121 GLY A CA 1
ATOM 973 C C . GLY A 1 121 ? -8.761 12.373 -0.693 1.00 87.38 121 GLY A C 1
ATOM 974 O O . GLY A 1 121 ? -9.631 12.774 0.066 1.00 87.38 121 GLY A O 1
ATOM 975 N N . ALA A 1 122 ? -9.004 11.387 -1.568 1.00 92.38 122 ALA A N 1
ATOM 976 C CA . ALA A 1 122 ? -10.290 10.673 -1.639 1.00 92.38 122 ALA A CA 1
ATOM 977 C C . ALA A 1 122 ? -10.546 9.711 -0.457 1.00 92.38 122 ALA A C 1
ATOM 979 O O . ALA A 1 122 ? -11.522 8.978 -0.467 1.00 92.38 122 ALA A O 1
ATOM 980 N N . GLY A 1 123 ? -9.655 9.662 0.539 1.00 93.56 123 GLY A N 1
ATOM 981 C CA . GLY A 1 123 ? -9.824 8.805 1.716 1.00 93.56 123 GLY A CA 1
ATOM 982 C C . GLY A 1 123 ? -9.293 7.377 1.580 1.00 93.56 123 GLY A C 1
ATOM 983 O O . GLY A 1 123 ? -9.532 6.580 2.472 1.00 93.56 123 GLY A O 1
ATOM 984 N N . LYS A 1 124 ? -8.527 7.036 0.532 1.00 95.94 124 LYS A N 1
ATOM 985 C CA . LYS A 1 124 ? -7.973 5.677 0.325 1.00 95.94 124 LYS A CA 1
ATOM 986 C C . LYS A 1 124 ? -7.173 5.159 1.528 1.00 95.94 124 LYS A C 1
ATOM 988 O O . LYS A 1 124 ? -7.431 4.073 2.029 1.00 95.94 124 LYS A O 1
ATOM 993 N N . THR A 1 125 ? -6.224 5.958 2.016 1.00 94.06 125 THR A N 1
ATOM 994 C CA . THR A 1 125 ? -5.398 5.605 3.181 1.00 94.06 125 THR A CA 1
ATOM 995 C C . THR A 1 125 ? -6.239 5.489 4.452 1.00 94.06 125 THR A C 1
ATOM 997 O O . THR A 1 125 ? -5.945 4.660 5.307 1.00 94.06 125 THR A O 1
ATOM 1000 N N . THR A 1 126 ? -7.292 6.299 4.579 1.00 95.19 126 THR A N 1
ATOM 1001 C CA . THR A 1 126 ? -8.245 6.218 5.694 1.00 95.19 126 THR A CA 1
ATOM 1002 C C . THR A 1 126 ? -9.094 4.953 5.598 1.00 95.19 126 THR A C 1
ATOM 1004 O O . THR A 1 126 ? -9.220 4.243 6.585 1.00 95.19 126 THR A O 1
ATOM 1007 N N . LEU A 1 127 ? -9.594 4.602 4.409 1.00 96.12 127 LEU A N 1
ATOM 1008 C CA . LEU A 1 127 ? -10.329 3.361 4.174 1.00 96.12 127 LEU A CA 1
ATOM 1009 C C . LEU A 1 127 ? -9.479 2.149 4.563 1.00 96.12 127 LEU A C 1
ATOM 1011 O O . LEU A 1 127 ? -9.932 1.318 5.339 1.00 96.12 127 LEU A O 1
ATOM 1015 N N . LEU A 1 128 ? -8.226 2.076 4.103 1.00 95.31 128 LEU A N 1
ATOM 1016 C CA . LEU A 1 128 ? -7.325 0.983 4.481 1.00 95.31 128 LEU A CA 1
ATOM 1017 C C . LEU A 1 128 ? -7.114 0.910 5.999 1.00 95.31 128 LEU A C 1
ATOM 1019 O O . LEU A 1 128 ? -7.162 -0.178 6.563 1.00 95.31 128 LEU A O 1
ATOM 1023 N N . ARG A 1 129 ? -6.931 2.048 6.681 1.00 94.50 129 ARG A N 1
ATOM 1024 C CA . ARG A 1 129 ? -6.814 2.080 8.148 1.00 94.50 129 ARG A CA 1
ATOM 1025 C C . ARG A 1 129 ? -8.078 1.582 8.846 1.00 94.50 129 ARG A C 1
ATOM 1027 O O . ARG A 1 129 ? -7.955 0.799 9.785 1.00 94.50 129 ARG A O 1
ATOM 1034 N N . VAL A 1 130 ? -9.256 1.976 8.364 1.00 96.88 130 VAL A N 1
ATOM 1035 C CA . VAL A 1 130 ? -10.548 1.525 8.897 1.00 96.88 130 VAL A CA 1
ATOM 1036 C C . VAL A 1 130 ? -10.733 0.019 8.717 1.00 96.88 130 VAL A C 1
ATOM 1038 O O . VAL A 1 130 ? -11.038 -0.680 9.678 1.00 96.88 130 VAL A O 1
ATOM 1041 N N . LEU A 1 131 ? -10.467 -0.514 7.522 1.00 96.06 131 LEU A N 1
ATOM 1042 C CA . LEU A 1 131 ? -10.584 -1.953 7.248 1.00 96.06 131 LEU A CA 1
ATOM 1043 C C . LEU A 1 131 ? -9.601 -2.800 8.072 1.00 96.06 131 LEU A C 1
ATOM 1045 O O . LEU A 1 131 ? -9.894 -3.947 8.398 1.00 96.06 131 LEU A O 1
ATOM 1049 N N . LEU A 1 132 ? -8.442 -2.235 8.417 1.00 94.12 132 LEU A N 1
ATOM 1050 C CA . LEU A 1 132 ? -7.431 -2.873 9.261 1.00 94.12 132 LEU A CA 1
ATOM 1051 C C . LEU A 1 132 ? -7.678 -2.684 10.766 1.00 94.12 132 LEU A C 1
ATOM 1053 O O . LEU A 1 132 ? -6.850 -3.121 11.564 1.00 94.12 132 LEU A O 1
ATOM 1057 N N . GLY A 1 133 ? -8.762 -2.008 11.161 1.00 92.81 133 GLY A N 1
ATOM 1058 C CA . GLY A 1 133 ? -9.071 -1.713 12.563 1.00 92.81 133 GLY A CA 1
ATOM 1059 C C . GLY A 1 133 ? -8.103 -0.729 13.231 1.00 92.81 133 GLY A C 1
ATOM 1060 O O . GLY A 1 133 ? -8.078 -0.628 14.452 1.00 92.81 133 GLY A O 1
ATOM 1061 N N . ARG A 1 134 ? -7.290 -0.003 12.452 1.00 92.69 134 ARG A N 1
ATOM 1062 C CA . ARG A 1 134 ? -6.376 1.041 12.958 1.00 92.69 134 ARG A CA 1
ATOM 1063 C C . ARG A 1 134 ? -7.076 2.372 13.200 1.00 92.69 134 ARG A C 1
ATOM 1065 O O . ARG A 1 134 ? -6.511 3.260 13.828 1.00 92.69 134 ARG A O 1
ATOM 1072 N N . GLU A 1 135 ? -8.272 2.525 12.655 1.00 94.88 135 GLU A N 1
ATOM 1073 C CA . GLU A 1 135 ? -9.117 3.689 12.845 1.00 94.88 135 GLU A CA 1
ATOM 1074 C C . GLU A 1 135 ? -10.578 3.242 12.881 1.00 94.88 135 GLU A C 1
ATOM 1076 O O . GLU A 1 135 ? -10.985 2.388 12.097 1.00 94.88 135 GLU A O 1
ATOM 1081 N N . SER A 1 136 ? -11.376 3.805 13.783 1.00 96.25 136 SER A N 1
ATOM 1082 C CA . SER A 1 136 ? -12.796 3.464 13.863 1.00 96.25 136 SER A CA 1
ATOM 1083 C C . SER A 1 136 ? -13.581 4.155 12.745 1.00 96.25 136 SER A C 1
ATOM 1085 O O . SER A 1 136 ? -13.345 5.344 12.488 1.00 96.25 136 SER A O 1
ATOM 1087 N N . PRO A 1 137 ? -14.531 3.470 12.086 1.00 97.62 137 PRO A N 1
ATOM 1088 C CA . PRO A 1 137 ? -15.504 4.156 11.249 1.00 97.62 137 PRO A CA 1
ATOM 1089 C C . PRO A 1 137 ? -16.434 5.008 12.130 1.00 97.62 137 PRO A C 1
ATOM 1091 O O . PRO A 1 137 ? -16.572 4.754 13.325 1.00 97.62 137 PRO A O 1
ATOM 1094 N N . ASP A 1 138 ? -17.075 6.021 11.551 1.00 97.81 138 ASP A N 1
ATOM 1095 C CA . ASP A 1 138 ? -18.025 6.863 12.293 1.00 97.81 138 ASP A CA 1
ATOM 1096 C C . ASP A 1 138 ? -19.403 6.192 12.418 1.00 97.81 138 ASP A C 1
ATOM 1098 O O . ASP A 1 138 ? -20.165 6.492 13.331 1.00 97.81 138 ASP A O 1
ATOM 1102 N N . THR A 1 139 ? -19.727 5.289 11.489 1.00 98.00 139 THR A N 1
ATOM 1103 C CA . THR A 1 139 ? -20.929 4.438 11.498 1.00 98.00 139 THR A CA 1
ATOM 1104 C C . THR A 1 139 ? -20.589 3.069 10.916 1.00 98.00 139 THR A C 1
ATOM 1106 O O . THR A 1 139 ? -19.572 2.932 10.232 1.00 98.00 139 THR A O 1
ATOM 1109 N N . GLY A 1 140 ? -21.432 2.070 11.174 1.00 97.69 140 GLY A N 1
ATOM 1110 C CA . GLY A 1 140 ? -21.223 0.709 10.687 1.00 97.69 140 GLY A CA 1
ATOM 1111 C C . GLY A 1 140 ? -20.128 -0.041 11.446 1.00 97.69 140 GLY A C 1
ATOM 1112 O O . GLY A 1 140 ? -19.697 0.361 12.527 1.00 97.69 140 GLY A O 1
ATOM 1113 N N . THR A 1 141 ? -19.680 -1.162 10.882 1.00 97.75 141 THR A N 1
ATOM 1114 C CA . THR A 1 141 ? -18.648 -2.015 11.496 1.00 97.75 141 THR A CA 1
ATOM 1115 C C . THR A 1 141 ? -17.640 -2.481 10.460 1.00 97.75 141 THR A C 1
ATOM 1117 O O . THR A 1 141 ? -18.029 -2.826 9.352 1.00 97.75 141 THR A O 1
ATOM 1120 N N . ALA A 1 142 ? -16.358 -2.532 10.817 1.00 97.50 142 ALA A N 1
ATOM 1121 C CA . ALA A 1 142 ? -15.317 -3.188 10.031 1.00 97.50 142 ALA A CA 1
ATOM 1122 C C . ALA A 1 142 ? -14.508 -4.110 10.942 1.00 97.50 142 ALA A C 1
ATOM 1124 O O . ALA A 1 142 ? -14.072 -3.697 12.016 1.00 97.50 142 ALA A O 1
ATOM 1125 N N . ARG A 1 143 ? -14.314 -5.361 10.522 1.00 95.94 143 ARG A N 1
ATOM 1126 C CA . ARG A 1 143 ? -13.541 -6.352 11.273 1.00 95.94 143 ARG A CA 1
ATOM 1127 C C . ARG A 1 143 ? -12.693 -7.221 10.360 1.00 95.94 143 ARG A C 1
ATOM 1129 O O . ARG A 1 143 ? -13.084 -7.545 9.236 1.00 95.94 143 ARG A O 1
ATOM 1136 N N . LEU A 1 144 ? -11.564 -7.661 10.901 1.00 95.56 144 LEU A N 1
ATOM 1137 C CA . LEU A 1 144 ? -10.779 -8.737 10.315 1.00 95.56 144 LEU A CA 1
ATOM 1138 C C . LEU A 1 144 ? -11.420 -10.091 10.638 1.00 95.56 144 LEU A C 1
ATOM 1140 O O . LEU A 1 144 ? -12.108 -10.261 11.649 1.00 95.56 144 LEU A O 1
ATOM 1144 N N . GLY A 1 145 ? -11.218 -11.056 9.749 1.00 92.88 145 GLY A N 1
ATOM 1145 C CA . GLY A 1 145 ? -11.635 -12.433 9.968 1.00 92.88 145 GLY A CA 1
ATOM 1146 C C . GLY A 1 145 ? -10.749 -13.190 10.957 1.00 92.88 145 GLY A C 1
ATOM 1147 O O . GLY A 1 145 ? -9.721 -12.701 11.428 1.00 92.88 145 GLY A O 1
ATOM 1148 N N . ALA A 1 146 ? -11.149 -14.423 11.266 1.00 91.50 146 ALA A N 1
ATOM 1149 C CA . ALA A 1 146 ? -10.430 -15.271 12.209 1.00 91.50 146 ALA A CA 1
ATOM 1150 C C . ALA A 1 146 ? -9.016 -15.612 11.705 1.00 91.50 146 ALA A C 1
ATOM 1152 O O . ALA A 1 146 ? -8.829 -15.976 10.541 1.00 91.50 146 ALA A O 1
ATOM 1153 N N . ASN A 1 147 ? -8.028 -15.540 12.604 1.00 90.38 147 ASN A N 1
ATOM 1154 C CA . ASN A 1 147 ? -6.621 -15.852 12.326 1.00 90.38 147 ASN A CA 1
ATOM 1155 C C . ASN A 1 147 ? -6.013 -15.051 11.157 1.00 90.38 147 ASN A C 1
ATOM 1157 O O . ASN A 1 147 ? -5.116 -15.534 10.468 1.00 90.38 147 ASN A O 1
ATOM 1161 N N . VAL A 1 148 ? -6.498 -13.832 10.912 1.00 91.06 148 VAL A N 1
ATOM 1162 C CA . VAL A 1 148 ? -5.909 -12.916 9.929 1.00 91.06 148 VAL A CA 1
ATOM 1163 C C . VAL A 1 148 ? -4.782 -12.129 10.591 1.00 91.06 148 VAL A C 1
ATOM 1165 O O . VAL A 1 148 ? -5.006 -11.401 11.555 1.00 91.06 148 VAL A O 1
ATOM 1168 N N . THR A 1 149 ? -3.569 -12.239 10.050 1.00 88.88 149 THR A N 1
ATOM 1169 C CA . THR A 1 149 ? -2.444 -11.368 10.416 1.00 88.88 149 THR A CA 1
ATOM 1170 C C . THR A 1 149 ? -2.255 -10.316 9.321 1.00 88.88 149 THR A C 1
ATOM 1172 O O . THR A 1 149 ? -1.778 -10.655 8.237 1.00 88.88 149 THR A O 1
ATOM 1175 N N . PRO A 1 150 ? -2.644 -9.050 9.549 1.00 88.94 150 PRO A N 1
ATOM 1176 C CA . PRO A 1 150 ? -2.537 -8.016 8.530 1.00 88.94 150 PRO A CA 1
ATOM 1177 C C . PRO A 1 150 ? -1.087 -7.554 8.337 1.00 88.94 150 PRO A C 1
ATOM 1179 O O . PRO A 1 150 ? -0.426 -7.130 9.285 1.00 88.94 150 PRO A O 1
ATOM 1182 N N . GLY A 1 151 ? -0.619 -7.555 7.088 1.00 88.25 151 GLY A N 1
ATOM 1183 C CA . GLY A 1 151 ? 0.561 -6.801 6.665 1.00 88.25 151 GLY A CA 1
ATOM 1184 C C . GLY A 1 151 ? 0.141 -5.424 6.156 1.00 88.25 151 GLY A C 1
ATOM 1185 O O . GLY A 1 151 ? -0.714 -5.330 5.278 1.00 88.25 151 GLY A O 1
ATOM 1186 N N . TYR A 1 152 ? 0.721 -4.353 6.697 1.00 87.62 152 TYR A N 1
ATOM 1187 C CA . TYR A 1 152 ? 0.409 -2.9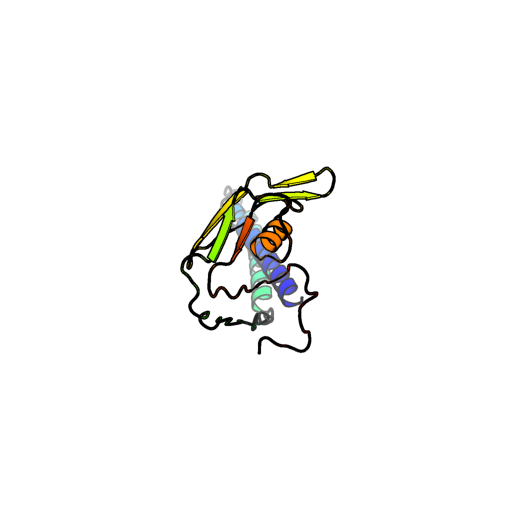83 6.286 1.00 87.62 152 TYR A CA 1
ATOM 1188 C C . TYR A 1 152 ? 1.685 -2.219 5.962 1.00 87.62 152 TYR A C 1
ATOM 1190 O O . TYR A 1 152 ? 2.522 -2.007 6.838 1.00 87.62 152 TYR A O 1
ATOM 1198 N N . LEU A 1 153 ? 1.799 -1.784 4.709 1.00 85.31 153 LEU A N 1
ATOM 1199 C CA . LEU A 1 153 ? 2.845 -0.881 4.254 1.00 85.31 153 LEU A CA 1
ATOM 1200 C C . LEU A 1 153 ? 2.263 0.531 4.174 1.00 85.31 153 LEU A C 1
ATOM 1202 O O . LEU A 1 153 ? 1.406 0.811 3.333 1.00 85.31 153 LEU A O 1
ATOM 1206 N N . ALA A 1 154 ? 2.696 1.403 5.081 1.00 82.00 154 ALA A N 1
ATOM 1207 C CA . ALA A 1 154 ? 2.290 2.800 5.077 1.00 82.00 154 ALA A CA 1
ATOM 1208 C C . ALA A 1 154 ? 2.954 3.560 3.918 1.00 82.00 154 ALA A C 1
ATOM 1210 O O . ALA A 1 154 ? 4.026 3.190 3.444 1.00 82.00 154 ALA A O 1
ATOM 1211 N N . GLN A 1 155 ? 2.307 4.638 3.473 1.00 75.88 155 GLN A N 1
ATOM 1212 C CA . GLN A 1 155 ? 2.847 5.508 2.426 1.00 75.88 155 GLN A CA 1
ATOM 1213 C C . GLN A 1 155 ? 4.085 6.287 2.901 1.00 75.88 155 GLN A C 1
ATOM 1215 O O . GLN A 1 155 ? 4.967 6.578 2.099 1.00 75.88 155 GLN A O 1
ATOM 1220 N N . GLU A 1 156 ? 4.151 6.618 4.189 1.00 75.75 156 GLU A N 1
ATOM 1221 C CA . GLU A 1 156 ? 5.282 7.314 4.800 1.00 75.75 156 GLU A CA 1
ATOM 1222 C C . GLU A 1 156 ? 6.138 6.315 5.584 1.00 75.75 156 GLU A C 1
ATOM 1224 O O . GLU A 1 156 ? 5.626 5.403 6.235 1.00 75.75 156 GLU A O 1
ATOM 1229 N N . HIS A 1 157 ? 7.459 6.473 5.498 1.00 66.50 157 HIS A N 1
ATOM 1230 C CA . HIS A 1 157 ? 8.457 5.549 6.048 1.00 66.50 157 HIS A CA 1
ATOM 1231 C C . HIS A 1 157 ? 8.606 5.621 7.579 1.00 66.50 157 HIS A C 1
ATOM 1233 O O . HIS A 1 157 ? 9.582 5.108 8.118 1.00 66.50 157 HIS A O 1
ATOM 1239 N N . GLU A 1 158 ? 7.659 6.232 8.293 1.00 63.12 158 GLU A N 1
ATOM 1240 C CA . GLU A 1 158 ? 7.749 6.483 9.739 1.00 63.12 158 GLU A CA 1
ATOM 1241 C C . GLU A 1 158 ? 7.911 5.200 10.568 1.00 63.12 158 GLU A C 1
ATOM 1243 O O . GLU A 1 158 ? 8.484 5.229 11.652 1.00 63.12 158 GLU A O 1
ATOM 1248 N N . SER A 1 159 ? 7.441 4.059 10.053 1.00 64.31 159 SER A N 1
ATOM 1249 C CA . SER A 1 159 ? 7.556 2.758 10.719 1.00 64.31 159 SER A CA 1
ATOM 1250 C C . SER A 1 159 ? 8.698 1.878 10.200 1.00 64.31 159 SER A C 1
ATOM 1252 O O . SER A 1 159 ? 8.740 0.695 10.541 1.00 64.31 159 SER A O 1
ATOM 1254 N N . LEU A 1 160 ? 9.577 2.388 9.329 1.00 71.44 160 LEU A N 1
ATOM 1255 C CA . LEU A 1 160 ? 10.721 1.617 8.845 1.00 71.44 160 LEU A CA 1
ATOM 1256 C C . LEU A 1 160 ? 11.855 1.662 9.871 1.00 71.44 160 LEU A C 1
ATOM 1258 O O . LEU A 1 160 ? 12.386 2.720 10.200 1.00 71.44 160 LEU A O 1
ATOM 1262 N N . ASP A 1 161 ? 12.257 0.486 10.343 1.00 74.75 161 ASP A N 1
ATOM 1263 C CA . ASP A 1 161 ? 13.480 0.336 11.122 1.00 74.75 161 ASP A CA 1
ATOM 1264 C C . ASP A 1 161 ? 14.679 0.441 10.174 1.00 74.75 161 ASP A C 1
ATOM 1266 O O . ASP A 1 161 ? 14.983 -0.495 9.436 1.00 74.75 161 ASP A O 1
ATOM 1270 N N . VAL A 1 162 ? 15.364 1.585 10.204 1.00 79.94 162 VAL A N 1
ATOM 1271 C CA . VAL A 1 162 ? 16.545 1.862 9.368 1.00 79.94 162 VAL A CA 1
ATOM 1272 C C . VAL A 1 162 ? 17.714 0.906 9.625 1.00 79.94 162 VAL A C 1
ATOM 1274 O O . VAL A 1 162 ? 18.665 0.885 8.849 1.00 79.94 162 VAL A O 1
ATOM 1277 N N . ARG A 1 163 ? 17.668 0.120 10.708 1.00 81.50 163 ARG A N 1
ATOM 1278 C CA . ARG A 1 163 ? 18.675 -0.901 11.023 1.00 81.50 163 ARG A CA 1
ATOM 1279 C C . ARG A 1 163 ? 18.357 -2.252 10.392 1.00 81.50 163 ARG A C 1
ATOM 1281 O O . ARG A 1 163 ? 19.226 -3.119 10.370 1.00 81.50 163 ARG A O 1
ATOM 1288 N N . ARG A 1 164 ? 17.132 -2.455 9.902 1.00 78.00 164 ARG A N 1
ATOM 1289 C CA . ARG A 1 164 ? 16.739 -3.686 9.215 1.00 78.00 164 ARG A CA 1
ATOM 1290 C C . ARG A 1 164 ? 16.973 -3.534 7.727 1.00 78.00 164 ARG A C 1
ATOM 1292 O O . ARG A 1 164 ? 16.558 -2.556 7.112 1.00 78.00 164 ARG A O 1
ATOM 1299 N N . THR A 1 165 ? 17.612 -4.539 7.152 1.00 67.50 165 THR A N 1
ATOM 1300 C CA . THR A 1 165 ? 17.806 -4.642 5.710 1.00 67.50 165 THR A CA 1
ATOM 1301 C C . THR A 1 165 ? 16.986 -5.813 5.180 1.00 67.50 165 THR A C 1
ATOM 1303 O O . THR A 1 165 ? 16.603 -6.708 5.930 1.00 67.50 165 THR A O 1
ATOM 1306 N N . VAL A 1 166 ? 16.649 -5.769 3.892 1.00 63.22 166 VAL A N 1
ATOM 1307 C CA . VAL A 1 166 ? 15.942 -6.863 3.203 1.00 63.22 166 VAL A CA 1
ATOM 1308 C C . VAL A 1 166 ? 16.902 -8.036 2.900 1.00 63.22 166 VAL A C 1
ATOM 1310 O O . VAL A 1 166 ? 16.462 -9.079 2.424 1.00 63.22 166 VAL A O 1
ATOM 1313 N N . LEU A 1 167 ? 18.200 -7.859 3.183 1.00 52.03 167 LEU A N 1
ATOM 1314 C CA . LEU A 1 167 ? 19.292 -8.827 3.068 1.00 52.03 167 LEU A CA 1
ATOM 1315 C C . LEU A 1 167 ? 19.753 -9.309 4.448 1.00 52.03 167 LEU A C 1
ATOM 1317 O O . LEU A 1 167 ? 19.824 -8.459 5.373 1.00 52.03 167 LEU A O 1
#

Radius of gyration: 32.0 Å; chains: 1; bounding box: 59×39×80 Å

Secondary structure (DSSP, 8-state):
-HHHHHHHHHHHHHHHHHHHHHHHHHHHHS--S-HHHHHHHHHHHHHHHHHHHHHHHHS-PPPPPP-------PPPPPP---SEEEEEEEEEEEETTEEEEEEEEEEEETT--------TTSSHHHHHHHHTTSS--SEEEEEE-TT-------SSGGG--TT----